Protein AF-A0A3D0P1Z0-F1 (afdb_monomer)

Mean predicted aligned error: 11.36 Å

Nearest PDB structures (foldseek):
  4x3n-assembly1_A  TM=4.108E-01  e=9.317E-01  Dictyostelium discoideum
  4x3n-assembly1_B  TM=3.905E-01  e=1.099E+00  Dictyostelium discoideum
  3mtt-assembly1_A  TM=3.206E-01  e=9.939E+00  Homo sapiens

Sequence (126 aa):
MEKVVEPKKSYRHIIYAVISLACPFIAFGLVSLYQKYAYAWFWELTSSAKHLDDADINAGAMMGVVIVIQLIFAVGVGSLIGLAFAGMSLKRKPRFLSIGTTALVFNLFPFFGVLWVILRGMNSGW

Solvent-accessible surface area (backbone atoms only — not comparable to full-atom values): 6920 Å² total; per-residue (Å²): 135,85,79,81,76,74,77,82,76,72,61,67,53,59,52,39,37,52,50,22,60,45,30,24,56,52,32,35,51,52,50,52,52,47,47,54,67,79,40,40,68,60,58,51,51,70,75,64,69,80,81,74,54,75,65,56,52,50,52,50,51,54,50,50,52,51,52,52,51,53,45,53,49,28,33,49,52,18,14,53,55,10,35,53,39,16,52,58,46,42,78,74,45,74,92,51,48,68,60,31,49,52,33,36,53,58,36,44,47,67,52,53,56,53,49,49,52,50,54,49,47,67,73,65,70,120

Radius of gyration: 21.74 Å; Cα contacts (8 Å, |Δi|>4): 83; chains: 1; bounding box: 67×18×68 Å

Foldseek 3Di:
DPPPPDPPPPCVLVVLLVQLLCQLVVLLVVLVVVCCVVVVVLVVCVVVPPDDDPVNVVVNVVSVVVSVVSSLVSSLVSLVVSLVSLVVSCVPDVVPVPSSVVSNVSSCVSVVVVVVVVVVVVVVPD

Structure (mmCIF, N/CA/C/O backbone):
data_AF-A0A3D0P1Z0-F1
#
_entry.id   AF-A0A3D0P1Z0-F1
#
loop_
_atom_site.group_PDB
_atom_site.id
_atom_site.type_symbol
_atom_site.label_atom_id
_atom_site.label_alt_id
_atom_site.label_comp_id
_atom_site.label_asym_id
_atom_site.label_entity_id
_atom_site.label_seq_id
_atom_site.pdbx_PDB_ins_code
_atom_site.Cartn_x
_atom_site.Cartn_y
_atom_site.Cartn_z
_atom_site.occupancy
_atom_site.B_iso_or_equiv
_atom_site.auth_seq_id
_atom_site.auth_comp_id
_atom_site.auth_asym_id
_atom_site.auth_atom_id
_atom_site.pdbx_PDB_model_num
ATOM 1 N N . MET A 1 1 ? -42.427 -3.114 38.902 1.00 40.31 1 MET A N 1
ATOM 2 C CA . MET A 1 1 ? -41.927 -3.568 37.587 1.00 40.31 1 MET A CA 1
ATOM 3 C C . MET A 1 1 ? -40.805 -2.640 37.168 1.00 40.31 1 MET A C 1
ATOM 5 O O . MET A 1 1 ? -41.060 -1.531 36.714 1.00 40.31 1 MET A O 1
ATOM 9 N N . GLU A 1 2 ? -39.571 -3.055 37.427 1.00 40.09 2 GLU A N 1
ATOM 10 C CA . GLU A 1 2 ? -38.375 -2.318 37.033 1.00 40.09 2 GLU A CA 1
ATOM 11 C C . GLU A 1 2 ? -38.235 -2.428 35.510 1.00 40.09 2 GLU A C 1
ATOM 13 O O . GLU A 1 2 ? -38.128 -3.526 34.963 1.00 40.09 2 GLU A O 1
ATOM 18 N N . LYS A 1 3 ? -38.353 -1.301 34.799 1.00 40.78 3 LYS A N 1
ATOM 19 C CA . LYS A 1 3 ? -38.147 -1.264 33.349 1.00 40.78 3 LYS A CA 1
ATOM 20 C C . LYS A 1 3 ? -36.668 -1.536 33.089 1.00 40.78 3 LYS A C 1
ATOM 22 O O . LYS A 1 3 ? -35.843 -0.645 33.265 1.00 40.78 3 LYS A O 1
ATOM 27 N N . VAL A 1 4 ? -36.350 -2.753 32.654 1.00 44.28 4 VAL A N 1
ATOM 28 C CA . VAL A 1 4 ? -35.042 -3.104 32.095 1.00 44.28 4 VAL A CA 1
ATOM 29 C C . VAL A 1 4 ? -34.858 -2.269 30.828 1.00 44.28 4 VAL A C 1
ATOM 31 O O . VAL A 1 4 ? -35.391 -2.582 29.766 1.00 44.28 4 VAL A O 1
ATOM 34 N N . VAL A 1 5 ? -34.172 -1.136 30.959 1.00 47.22 5 VAL A N 1
ATOM 35 C CA . VAL A 1 5 ? -33.772 -0.306 29.825 1.00 47.22 5 VAL A CA 1
ATOM 36 C C . VAL A 1 5 ? -32.683 -1.078 29.090 1.00 47.22 5 VAL A C 1
ATOM 38 O O . VAL A 1 5 ? -31.519 -1.058 29.492 1.00 47.22 5 VAL A O 1
ATOM 41 N N . GLU A 1 6 ? -33.057 -1.799 28.031 1.00 45.69 6 GLU A N 1
ATOM 42 C CA . GLU A 1 6 ? -32.077 -2.425 27.150 1.00 45.69 6 GLU A CA 1
ATOM 43 C C . GLU A 1 6 ? -31.098 -1.355 26.641 1.00 45.69 6 GLU A C 1
ATOM 45 O O . GLU A 1 6 ? -31.520 -0.300 26.146 1.00 45.69 6 GLU A O 1
ATOM 50 N N . PRO A 1 7 ? -29.776 -1.571 26.753 1.00 45.50 7 PRO A N 1
ATOM 51 C CA . PRO A 1 7 ? -28.824 -0.593 26.271 1.00 45.50 7 PRO A CA 1
ATOM 52 C C . PRO A 1 7 ? -28.952 -0.518 24.749 1.00 45.50 7 PRO A C 1
ATOM 54 O O . PRO A 1 7 ? -28.611 -1.475 24.054 1.00 45.50 7 PRO A O 1
ATOM 57 N N . LYS A 1 8 ? -29.397 0.633 24.219 1.00 48.34 8 LYS A N 1
ATOM 58 C CA . LYS A 1 8 ? -29.297 0.973 22.788 1.00 48.34 8 LYS A CA 1
ATOM 59 C C . LYS A 1 8 ? -27.864 0.685 22.325 1.00 48.34 8 LYS A C 1
ATOM 61 O O . LYS A 1 8 ? -26.946 1.476 22.571 1.00 48.34 8 LYS A O 1
ATOM 66 N N . LYS A 1 9 ? -27.644 -0.469 21.685 1.00 52.19 9 LYS A N 1
ATOM 67 C CA . LYS A 1 9 ? -26.348 -0.845 21.113 1.00 52.19 9 LYS A CA 1
ATOM 68 C C . LYS A 1 9 ? -26.028 0.182 20.031 1.00 52.19 9 LYS A C 1
ATOM 70 O O . LYS A 1 9 ? -26.651 0.223 18.980 1.00 52.19 9 LYS A O 1
ATOM 75 N N . SER A 1 10 ? -25.083 1.073 20.313 1.00 55.44 10 SER A N 1
ATOM 76 C CA . SER A 1 10 ? -24.606 2.053 19.337 1.00 55.44 10 SER A CA 1
ATOM 77 C C . SER A 1 10 ? -23.787 1.327 18.263 1.00 55.44 10 SER A C 1
ATOM 79 O O . SER A 1 10 ? -22.590 1.101 18.441 1.00 55.44 10 SER A O 1
ATOM 81 N N . TYR A 1 11 ? -24.436 0.953 17.157 1.00 64.19 11 TYR A N 1
ATOM 82 C CA . TYR A 1 11 ? -23.829 0.278 15.997 1.00 64.19 11 TYR A CA 1
ATOM 83 C C . TYR A 1 11 ? -22.800 1.137 15.244 1.00 64.19 11 TYR A C 1
ATOM 85 O O . TYR A 1 11 ? -22.021 0.616 14.449 1.00 64.19 11 TYR A O 1
ATOM 93 N N . ARG A 1 12 ? -22.738 2.447 15.523 1.00 64.31 12 ARG A N 1
ATOM 94 C CA . ARG A 1 12 ? -21.823 3.393 14.862 1.00 64.31 12 ARG A CA 1
ATOM 95 C C . ARG A 1 12 ? -20.352 2.960 14.928 1.00 64.31 12 ARG A C 1
ATOM 97 O O . ARG A 1 12 ? -19.615 3.186 13.982 1.00 64.31 12 ARG A O 1
ATOM 104 N N . HIS A 1 13 ? -19.926 2.293 16.001 1.00 63.53 13 HIS A N 1
ATOM 105 C CA . HIS A 1 13 ? -18.536 1.840 16.167 1.00 63.53 13 HIS A CA 1
ATOM 106 C C . HIS A 1 13 ? -18.153 0.672 15.255 1.00 63.53 13 HIS A C 1
ATOM 108 O O . HIS A 1 13 ? -17.024 0.622 14.775 1.00 63.53 13 HIS A O 1
ATOM 114 N N . ILE A 1 14 ? -19.098 -0.236 14.996 1.00 67.81 14 ILE A N 1
ATOM 115 C CA . ILE A 1 14 ? -18.903 -1.352 14.062 1.00 67.81 14 ILE A CA 1
ATOM 116 C C . ILE A 1 14 ? -18.753 -0.788 12.650 1.00 67.81 14 ILE A C 1
ATOM 118 O O . ILE A 1 14 ? -17.850 -1.186 11.927 1.00 67.81 14 ILE A O 1
ATOM 122 N N . ILE A 1 15 ? -19.564 0.216 12.303 1.00 73.12 15 ILE A N 1
ATOM 123 C CA . ILE A 1 15 ? -19.468 0.920 11.021 1.00 73.12 15 ILE A CA 1
ATOM 124 C C . ILE A 1 15 ? -18.082 1.568 10.861 1.00 73.12 15 ILE A C 1
ATOM 126 O O . ILE A 1 15 ? -17.443 1.365 9.835 1.00 73.12 15 ILE A O 1
ATOM 130 N N . TYR A 1 16 ? -17.559 2.267 11.878 1.00 68.56 16 TYR A N 1
ATOM 131 C CA . TYR A 1 16 ? -16.204 2.841 11.811 1.00 68.56 16 TYR A CA 1
ATOM 132 C C . TYR A 1 16 ? -15.098 1.785 11.683 1.00 68.56 16 TYR A C 1
ATOM 134 O O . TYR A 1 16 ? -14.135 2.011 10.956 1.00 68.56 16 TYR A O 1
ATOM 142 N N . ALA A 1 17 ? -15.224 0.638 12.358 1.00 67.12 17 ALA A N 1
ATOM 143 C CA . ALA A 1 17 ? -14.257 -0.454 12.241 1.00 67.12 17 ALA A CA 1
ATOM 144 C C . ALA A 1 17 ? -14.287 -1.107 10.848 1.00 67.12 17 ALA A C 1
ATOM 146 O O . ALA A 1 17 ? -13.238 -1.375 10.271 1.00 67.12 17 ALA A O 1
ATOM 147 N N . VAL A 1 18 ? -15.477 -1.301 10.274 1.00 74.62 18 VAL A N 1
ATOM 148 C CA . VAL A 1 18 ? -15.639 -1.831 8.911 1.00 74.62 18 VAL A CA 1
ATOM 149 C C . VAL A 1 18 ? -15.101 -0.845 7.872 1.00 74.62 18 VAL A C 1
ATOM 151 O O . VAL A 1 18 ? -14.359 -1.250 6.984 1.00 74.62 18 VAL A O 1
ATOM 154 N N . ILE A 1 19 ? -15.401 0.452 8.006 1.00 77.62 19 ILE A N 1
ATOM 155 C CA . ILE A 1 19 ? -14.855 1.497 7.123 1.00 77.62 19 ILE A CA 1
ATOM 156 C C . ILE A 1 19 ? -13.325 1.547 7.224 1.00 77.62 19 ILE A C 1
ATOM 158 O O . ILE A 1 19 ? -12.645 1.649 6.207 1.00 77.62 19 ILE A O 1
ATOM 162 N N . SER A 1 20 ? -12.783 1.431 8.439 1.00 73.94 20 SER A N 1
ATOM 163 C CA . SER A 1 20 ? -11.340 1.378 8.688 1.00 73.94 20 SER A CA 1
ATOM 164 C C . SER A 1 20 ? -10.672 0.194 7.981 1.00 73.94 20 SER A C 1
ATOM 166 O O . SER A 1 20 ? -9.622 0.375 7.373 1.00 73.94 20 SER A O 1
ATOM 168 N N . LEU A 1 21 ? -11.293 -0.991 8.001 1.00 75.69 21 LEU A N 1
ATOM 169 C CA . LEU A 1 21 ? -10.798 -2.174 7.287 1.00 75.69 21 LEU A CA 1
ATOM 170 C C . LEU A 1 21 ? -10.932 -2.041 5.765 1.00 75.69 21 LEU A C 1
ATOM 172 O O . LEU A 1 21 ? -10.058 -2.496 5.038 1.00 75.69 21 LEU A O 1
ATOM 176 N N . ALA A 1 22 ? -12.007 -1.418 5.278 1.00 82.94 22 ALA A N 1
ATOM 177 C CA . ALA A 1 22 ? -12.263 -1.250 3.848 1.00 82.94 22 ALA A CA 1
ATOM 178 C C . ALA A 1 22 ? -11.370 -0.181 3.194 1.00 82.94 22 ALA A C 1
ATOM 180 O O . ALA A 1 22 ? -11.094 -0.262 1.999 1.00 82.94 22 ALA A O 1
ATOM 181 N N . CYS A 1 23 ? -10.905 0.812 3.956 1.00 84.44 23 CYS A N 1
ATOM 182 C CA . CYS A 1 23 ? -10.137 1.950 3.448 1.00 84.44 23 CYS A CA 1
ATOM 183 C C . CYS A 1 23 ? -8.895 1.574 2.607 1.00 84.44 23 CYS A C 1
ATOM 185 O O . CYS A 1 23 ? -8.795 2.071 1.481 1.00 84.44 23 CYS A O 1
ATOM 187 N N . PRO A 1 24 ? -7.991 0.678 3.054 1.00 79.56 24 PRO A N 1
ATOM 188 C CA . PRO A 1 24 ? -6.859 0.248 2.229 1.00 79.56 24 PRO A CA 1
ATOM 189 C C . PRO A 1 24 ? -7.285 -0.442 0.926 1.00 79.56 24 PRO A C 1
ATOM 191 O O . PRO A 1 24 ? -6.661 -0.216 -0.108 1.00 79.56 24 PRO A O 1
ATOM 194 N N . PHE A 1 25 ? -8.375 -1.217 0.932 1.00 84.88 25 PHE A N 1
ATOM 195 C CA . PHE A 1 25 ? -8.885 -1.873 -0.278 1.00 84.88 25 PHE A CA 1
ATOM 196 C C . PHE A 1 25 ? -9.507 -0.884 -1.261 1.00 84.88 25 PHE A C 1
ATOM 198 O O . PHE A 1 25 ? -9.312 -1.015 -2.467 1.00 84.88 25 PHE A O 1
ATOM 205 N N . ILE A 1 26 ? -10.229 0.121 -0.761 1.00 86.94 26 ILE A N 1
ATOM 206 C CA . ILE A 1 26 ? -10.801 1.178 -1.601 1.00 86.94 26 ILE A CA 1
ATOM 207 C C . ILE A 1 26 ? -9.674 1.986 -2.251 1.00 86.94 26 ILE A C 1
ATOM 209 O O . ILE A 1 26 ? -9.708 2.210 -3.458 1.00 86.94 26 ILE A O 1
ATOM 213 N N . ALA A 1 27 ? -8.649 2.372 -1.484 1.00 84.19 27 ALA A N 1
ATOM 214 C CA . ALA A 1 27 ? -7.490 3.087 -2.015 1.00 84.19 27 ALA A CA 1
ATOM 215 C C . ALA A 1 27 ? -6.741 2.258 -3.073 1.00 84.19 27 ALA A C 1
ATOM 217 O O . ALA A 1 27 ? -6.448 2.763 -4.157 1.00 84.19 27 ALA A O 1
ATOM 218 N N . PHE A 1 28 ? -6.506 0.972 -2.797 1.00 85.69 28 PHE A N 1
ATOM 219 C CA . PHE A 1 28 ? -5.908 0.040 -3.753 1.00 85.69 28 PHE A CA 1
ATOM 220 C C . PHE A 1 28 ? -6.744 -0.083 -5.033 1.00 85.69 28 PHE A C 1
ATOM 222 O O . PHE A 1 28 ? -6.201 0.005 -6.133 1.00 85.69 28 PHE A O 1
ATOM 229 N N . GLY A 1 29 ? -8.063 -0.248 -4.908 1.00 86.38 29 GLY A N 1
ATOM 230 C CA . GLY A 1 29 ? -8.972 -0.381 -6.045 1.00 86.38 29 GLY A CA 1
ATOM 231 C C . GLY A 1 29 ? -9.028 0.879 -6.909 1.00 86.38 29 GLY A C 1
ATOM 232 O O . GLY A 1 29 ? -8.976 0.783 -8.133 1.00 86.38 29 GLY A O 1
ATOM 233 N N . LEU A 1 30 ? -9.065 2.062 -6.289 1.00 88.12 30 LEU A N 1
ATOM 234 C CA . LEU A 1 30 ? -9.049 3.343 -7.000 1.00 88.12 30 LEU A CA 1
ATOM 235 C C . LEU A 1 30 ? -7.742 3.558 -7.765 1.00 88.12 30 LEU A C 1
ATOM 237 O O . LEU A 1 30 ? -7.779 3.952 -8.930 1.00 88.12 30 LEU A O 1
ATOM 241 N N . VAL A 1 31 ? -6.597 3.260 -7.146 1.00 87.44 31 VAL A N 1
ATOM 242 C CA . VAL A 1 31 ? -5.296 3.379 -7.819 1.00 87.44 31 VAL A CA 1
ATOM 243 C C . VAL A 1 31 ? -5.144 2.324 -8.910 1.00 87.44 31 VAL A C 1
ATOM 245 O O . VAL A 1 31 ? -4.697 2.660 -9.999 1.00 87.44 31 VAL A O 1
ATOM 248 N N . SER A 1 32 ? -5.615 1.095 -8.695 1.00 86.50 32 SER A N 1
ATOM 249 C CA . SER A 1 32 ? -5.621 0.051 -9.731 1.00 86.50 32 SER A CA 1
ATOM 250 C C . SER A 1 32 ? -6.477 0.449 -10.939 1.00 86.50 32 SER A C 1
ATOM 252 O O . SER A 1 32 ? -6.076 0.250 -12.085 1.00 86.50 32 SER A O 1
ATOM 254 N N . LEU A 1 33 ? -7.646 1.055 -10.702 1.00 88.75 33 LEU A N 1
ATOM 255 C CA . LEU A 1 33 ? -8.488 1.603 -11.767 1.00 88.75 33 LEU A CA 1
ATOM 256 C C . LEU A 1 33 ? -7.776 2.737 -12.502 1.00 88.75 33 LEU A C 1
ATOM 258 O O . LEU A 1 33 ? -7.722 2.718 -13.728 1.00 88.75 33 LEU A O 1
ATOM 262 N N . TYR A 1 34 ? -7.196 3.687 -11.770 1.00 88.19 34 TYR A N 1
ATOM 263 C CA . TYR A 1 34 ? -6.419 4.773 -12.361 1.00 88.19 34 TYR A CA 1
ATOM 264 C C . TYR A 1 34 ? -5.281 4.239 -13.240 1.00 88.19 34 TYR A C 1
ATOM 266 O O . TYR A 1 34 ? -5.166 4.641 -14.393 1.00 88.19 34 TYR A O 1
ATOM 274 N N . GLN A 1 35 ? -4.501 3.277 -12.745 1.00 86.81 35 GLN A N 1
ATOM 275 C CA . GLN A 1 35 ? -3.394 2.653 -13.472 1.00 86.81 35 GLN A CA 1
ATOM 276 C C . GLN A 1 35 ? -3.859 1.917 -14.728 1.00 86.81 35 GLN A C 1
ATOM 278 O O . GLN A 1 35 ? -3.180 1.970 -15.751 1.00 86.81 35 GLN A O 1
ATOM 283 N N . LYS A 1 36 ? -5.026 1.264 -14.691 1.00 85.38 36 LYS A N 1
ATOM 284 C CA . LYS A 1 36 ? -5.601 0.613 -15.874 1.00 85.38 36 LYS A CA 1
ATOM 285 C C . LYS A 1 36 ? -5.834 1.611 -17.014 1.00 85.38 36 LYS A C 1
ATOM 287 O O . LYS A 1 36 ? -5.564 1.280 -18.163 1.00 85.38 36 LYS A O 1
ATOM 292 N N . TYR A 1 37 ? -6.319 2.813 -16.701 1.00 86.50 37 TYR A N 1
ATOM 293 C CA . TYR A 1 37 ? -6.572 3.851 -17.706 1.00 86.50 37 TYR A CA 1
ATOM 294 C C . TYR A 1 37 ? -5.307 4.632 -18.076 1.00 86.50 37 TYR A C 1
ATOM 296 O O . TYR A 1 37 ? -5.032 4.824 -19.256 1.00 86.50 37 TYR A O 1
ATOM 304 N N . ALA A 1 38 ? -4.516 5.052 -17.087 1.00 84.00 38 ALA A N 1
ATOM 305 C CA . ALA A 1 38 ? -3.309 5.852 -17.293 1.00 84.00 38 ALA A CA 1
ATOM 306 C C . ALA A 1 38 ? -2.202 5.077 -18.023 1.00 84.00 38 ALA A C 1
ATOM 308 O O . ALA A 1 38 ? -1.411 5.671 -18.750 1.00 84.00 38 ALA A O 1
ATOM 309 N N . TYR A 1 39 ? -2.156 3.754 -17.847 1.00 83.50 39 TYR A N 1
ATOM 310 C CA . TYR A 1 39 ? -1.130 2.880 -18.413 1.00 83.50 39 TYR A CA 1
ATOM 311 C C . TYR A 1 39 ? -1.697 1.888 -19.433 1.00 83.50 39 TYR A C 1
ATOM 313 O O . TYR A 1 39 ? -1.105 0.838 -19.662 1.00 83.50 39 TYR A O 1
ATOM 321 N N . ALA A 1 40 ? -2.830 2.210 -20.069 1.00 79.50 40 ALA A N 1
ATOM 322 C CA . ALA A 1 40 ? -3.476 1.349 -21.065 1.00 79.50 40 ALA A CA 1
ATOM 323 C C . ALA A 1 40 ? -2.505 0.879 -22.168 1.00 79.50 40 ALA A C 1
ATOM 325 O O . ALA A 1 40 ? -2.456 -0.309 -22.470 1.00 79.50 40 ALA A O 1
ATOM 326 N N . TRP A 1 41 ? -1.666 1.789 -22.677 1.00 74.00 41 TRP A N 1
ATOM 327 C CA . TRP A 1 41 ? -0.632 1.496 -23.679 1.00 74.00 41 TRP A CA 1
ATOM 328 C C . TRP A 1 41 ? 0.392 0.450 -23.205 1.00 74.00 41 TRP A C 1
ATOM 330 O O . TRP A 1 41 ? 0.753 -0.457 -23.949 1.00 74.00 41 TRP A O 1
ATOM 340 N N . PHE A 1 42 ? 0.809 0.515 -21.937 1.00 75.75 42 PHE A N 1
ATOM 341 C CA . PHE A 1 42 ? 1.713 -0.474 -21.346 1.00 75.75 42 PHE A CA 1
ATOM 342 C C . PHE A 1 42 ? 1.059 -1.863 -21.267 1.00 75.75 42 PHE A C 1
ATOM 344 O O . PHE A 1 42 ? 1.673 -2.869 -21.627 1.00 75.75 42 PHE A O 1
ATOM 351 N N . TRP A 1 43 ? -0.212 -1.933 -20.860 1.00 77.75 43 TRP A N 1
ATOM 352 C CA . TRP A 1 43 ? -0.959 -3.196 -20.802 1.00 77.75 43 TRP A CA 1
ATOM 353 C C . TRP A 1 43 ? -1.197 -3.809 -22.195 1.00 77.75 43 TRP A C 1
ATOM 355 O O . TRP A 1 43 ? -1.210 -5.034 -22.348 1.00 77.75 43 TRP A O 1
ATOM 365 N N . GLU A 1 44 ? -1.338 -2.969 -23.218 1.00 77.75 44 GLU A N 1
ATOM 366 C CA . GLU A 1 44 ? -1.482 -3.379 -24.617 1.00 77.75 44 GLU A CA 1
ATOM 367 C C . GLU A 1 44 ? -0.169 -3.933 -25.203 1.00 77.75 44 GLU A C 1
ATOM 369 O O . GLU A 1 44 ? -0.178 -5.001 -25.824 1.00 77.75 44 GLU A O 1
ATOM 374 N N . LEU A 1 45 ? 0.976 -3.295 -24.919 1.00 71.75 45 LEU A N 1
ATOM 375 C CA . LEU A 1 45 ? 2.296 -3.832 -25.285 1.00 71.75 45 LEU A CA 1
ATOM 376 C C . LEU A 1 45 ? 2.569 -5.184 -24.622 1.00 71.75 45 LEU A C 1
ATOM 378 O O . LEU A 1 45 ? 3.031 -6.120 -25.275 1.00 71.75 45 LEU A O 1
ATOM 382 N N . THR A 1 46 ? 2.249 -5.305 -23.332 1.00 68.44 46 THR A N 1
ATOM 383 C CA . THR A 1 46 ? 2.504 -6.534 -22.563 1.00 68.44 46 THR A CA 1
ATOM 384 C C . THR A 1 46 ? 1.686 -7.720 -23.093 1.00 68.44 46 THR A C 1
ATOM 386 O O . THR A 1 46 ? 2.142 -8.860 -23.051 1.00 68.44 46 THR A O 1
ATOM 389 N N . SER A 1 47 ? 0.478 -7.470 -23.611 1.00 69.06 47 SER A N 1
ATOM 390 C CA . SER A 1 47 ? -0.423 -8.512 -24.130 1.00 69.06 47 SER A CA 1
ATOM 391 C C . SER A 1 47 ? -0.152 -8.905 -25.588 1.00 69.06 47 SER A C 1
ATOM 393 O O . SER A 1 47 ? -0.517 -10.009 -25.992 1.00 69.06 47 SER A O 1
ATOM 395 N N . SER A 1 48 ? 0.528 -8.050 -26.357 1.00 67.06 48 SER A N 1
ATOM 396 C CA . SER A 1 48 ? 0.793 -8.248 -27.794 1.00 67.06 48 SER A CA 1
ATOM 397 C C . SER A 1 48 ? 2.237 -8.670 -28.111 1.00 67.06 48 SER A C 1
ATOM 399 O O . SER A 1 48 ? 2.618 -8.748 -29.280 1.00 67.06 48 SER A O 1
ATOM 401 N N . ALA A 1 49 ? 3.048 -8.942 -27.084 1.00 61.19 49 ALA A N 1
ATOM 402 C CA . ALA A 1 49 ? 4.493 -9.135 -27.168 1.00 61.19 49 ALA A CA 1
ATOM 403 C C . ALA A 1 49 ? 4.908 -10.329 -28.053 1.00 61.19 49 ALA A C 1
ATOM 405 O O . ALA A 1 49 ? 5.060 -11.455 -27.579 1.00 61.19 49 ALA A O 1
ATOM 406 N N . LYS A 1 50 ? 5.128 -10.082 -29.351 1.00 56.62 50 LYS A N 1
ATOM 407 C CA . LYS A 1 50 ? 5.833 -11.024 -30.237 1.00 56.62 50 LYS A CA 1
ATOM 408 C C . LYS A 1 50 ? 7.280 -10.629 -30.524 1.00 56.62 50 LYS A C 1
ATOM 410 O O . LYS A 1 50 ? 8.078 -11.542 -30.671 1.00 56.62 50 LYS A O 1
ATOM 415 N N . HIS A 1 51 ? 7.645 -9.344 -30.493 1.00 60.53 51 HIS A N 1
ATOM 416 C CA . HIS A 1 51 ? 9.037 -8.868 -30.538 1.00 60.53 51 HIS A CA 1
ATOM 417 C C . HIS A 1 51 ? 9.149 -7.531 -29.787 1.00 60.53 51 HIS A C 1
ATOM 419 O O . HIS A 1 51 ? 8.751 -6.506 -30.327 1.00 60.53 51 HIS A O 1
ATOM 425 N N . LEU A 1 52 ? 9.631 -7.559 -28.541 1.00 71.69 52 LEU A N 1
ATOM 426 C CA . LEU A 1 52 ? 9.980 -6.358 -27.770 1.00 71.69 52 LEU A CA 1
ATOM 427 C C . LEU A 1 52 ? 11.478 -6.098 -27.945 1.00 71.69 52 LEU A C 1
ATOM 429 O O . LEU A 1 52 ? 12.255 -7.058 -27.908 1.00 71.69 52 LEU A O 1
ATOM 433 N N . ASP A 1 53 ? 11.876 -4.843 -28.143 1.00 76.88 53 ASP A N 1
ATOM 434 C CA . ASP A 1 53 ? 13.290 -4.467 -28.114 1.00 76.88 53 ASP A CA 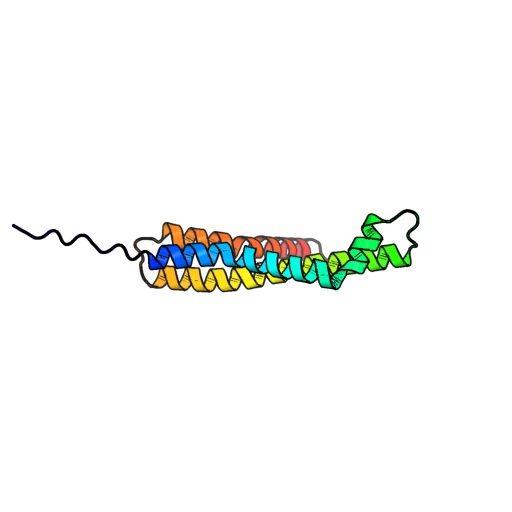1
ATOM 435 C C . ASP A 1 53 ? 13.786 -4.249 -26.665 1.00 76.88 53 ASP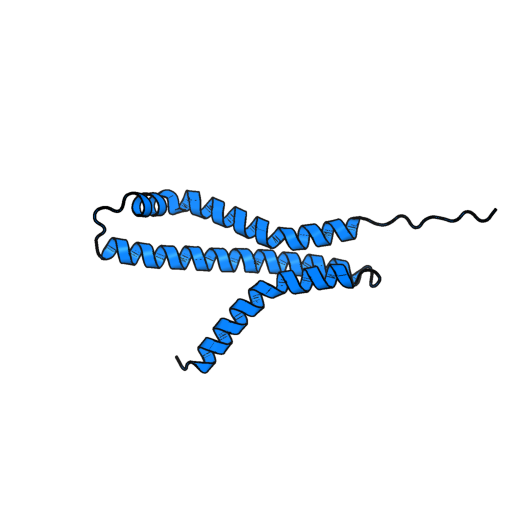 A C 1
ATOM 437 O O . ASP A 1 53 ? 13.007 -4.243 -25.706 1.00 76.88 53 ASP A O 1
ATOM 441 N N . ASP A 1 54 ? 15.100 -4.092 -26.477 1.00 78.56 54 ASP A N 1
ATOM 442 C CA . ASP A 1 54 ? 15.684 -3.890 -25.142 1.00 78.56 54 ASP A CA 1
ATOM 443 C C . ASP A 1 54 ? 15.206 -2.584 -24.469 1.00 78.56 54 ASP A C 1
ATOM 445 O O . ASP A 1 54 ? 15.172 -2.493 -23.235 1.00 78.56 54 ASP A O 1
ATOM 449 N N . ALA A 1 55 ? 14.812 -1.572 -25.252 1.00 77.94 55 ALA A N 1
ATOM 450 C CA . ALA A 1 55 ? 14.293 -0.311 -24.734 1.00 77.94 55 ALA A CA 1
ATOM 451 C C . ALA A 1 55 ? 12.866 -0.478 -24.189 1.00 77.94 55 ALA A C 1
ATOM 453 O O . ALA A 1 55 ? 12.578 0.022 -23.098 1.00 77.94 55 ALA A O 1
ATOM 454 N N . ASP A 1 56 ? 12.014 -1.241 -24.873 1.00 75.75 56 ASP A N 1
ATOM 455 C CA . ASP A 1 56 ? 10.662 -1.599 -24.441 1.00 75.75 56 ASP A CA 1
ATOM 456 C C . ASP A 1 56 ? 10.690 -2.452 -23.168 1.00 75.75 56 ASP A C 1
ATOM 458 O O . ASP A 1 56 ? 9.901 -2.231 -22.243 1.00 75.75 56 ASP A O 1
ATOM 462 N N . ILE A 1 57 ? 11.632 -3.398 -23.078 1.00 77.50 57 ILE A N 1
ATOM 463 C CA . ILE A 1 57 ? 11.822 -4.234 -21.882 1.00 77.50 57 ILE A CA 1
ATOM 464 C C . ILE A 1 57 ? 12.215 -3.364 -20.682 1.00 77.50 57 ILE A C 1
ATOM 466 O O . ILE A 1 57 ? 11.638 -3.500 -19.597 1.00 77.50 57 ILE A O 1
ATOM 470 N N . ASN A 1 58 ? 13.168 -2.445 -20.859 1.00 81.19 58 ASN A N 1
ATOM 471 C CA . ASN A 1 58 ? 13.626 -1.582 -19.772 1.00 81.19 58 ASN A CA 1
ATOM 472 C C . ASN A 1 58 ? 12.557 -0.549 -19.365 1.00 81.19 58 ASN A C 1
ATOM 474 O O . ASN A 1 58 ? 12.317 -0.336 -18.173 1.00 81.19 58 ASN A O 1
ATOM 478 N N . ALA A 1 59 ? 11.855 0.041 -20.337 1.00 79.88 59 ALA A N 1
ATOM 479 C CA . ALA A 1 59 ? 10.722 0.927 -20.082 1.00 79.88 59 ALA A CA 1
ATOM 480 C C . ALA A 1 59 ? 9.608 0.192 -19.324 1.00 79.88 59 ALA A C 1
ATOM 482 O O . ALA A 1 59 ? 9.074 0.716 -18.342 1.00 79.88 59 ALA A O 1
ATOM 483 N N . GLY A 1 60 ? 9.311 -1.051 -19.710 1.00 79.44 60 GLY A N 1
ATOM 484 C CA . GLY A 1 60 ? 8.324 -1.879 -19.032 1.00 79.44 60 GLY A CA 1
ATOM 485 C C . GLY A 1 60 ? 8.720 -2.252 -17.602 1.00 79.44 60 GLY A C 1
ATOM 486 O O . GLY A 1 60 ? 7.878 -2.211 -16.702 1.00 79.44 60 GLY A O 1
ATOM 487 N N . ALA A 1 61 ? 10.002 -2.530 -17.355 1.00 81.44 61 ALA A N 1
ATOM 488 C CA . ALA A 1 61 ? 10.520 -2.765 -16.009 1.00 81.44 61 ALA A CA 1
ATOM 489 C C . ALA A 1 61 ? 10.388 -1.517 -15.119 1.00 81.44 61 ALA A C 1
ATOM 491 O O . ALA A 1 61 ? 9.882 -1.611 -13.997 1.00 81.44 61 ALA A O 1
ATOM 492 N N . MET A 1 62 ? 10.767 -0.335 -15.622 1.00 81.62 62 MET A N 1
ATOM 493 C CA . MET A 1 62 ? 10.606 0.928 -14.888 1.00 81.62 62 MET A CA 1
ATOM 494 C C . MET A 1 62 ? 9.133 1.224 -14.588 1.00 81.62 62 MET A C 1
ATOM 496 O O . MET A 1 62 ? 8.784 1.600 -13.467 1.00 81.62 62 MET A O 1
ATOM 500 N N . MET A 1 63 ? 8.252 1.004 -15.562 1.00 82.56 63 MET A N 1
ATOM 501 C CA . MET A 1 63 ? 6.816 1.226 -15.411 1.00 82.56 63 MET A CA 1
ATOM 502 C C . MET A 1 63 ? 6.192 0.250 -14.405 1.00 82.56 63 MET A C 1
ATOM 504 O O . MET A 1 63 ? 5.406 0.668 -13.553 1.00 82.56 63 MET A O 1
ATOM 508 N N . GLY A 1 64 ? 6.613 -1.018 -14.418 1.00 80.38 64 GLY A N 1
ATOM 509 C CA . GLY A 1 64 ? 6.227 -2.020 -13.423 1.00 80.38 64 GLY A CA 1
ATOM 510 C C . GLY A 1 64 ? 6.644 -1.634 -12.001 1.00 80.38 64 GLY A C 1
ATOM 511 O O . GLY A 1 64 ? 5.836 -1.725 -11.075 1.00 80.38 64 GLY A O 1
ATOM 512 N N . VAL A 1 65 ? 7.864 -1.119 -11.821 1.00 82.62 65 VAL A N 1
ATOM 513 C CA . VAL A 1 65 ? 8.331 -0.602 -10.522 1.00 82.62 65 VA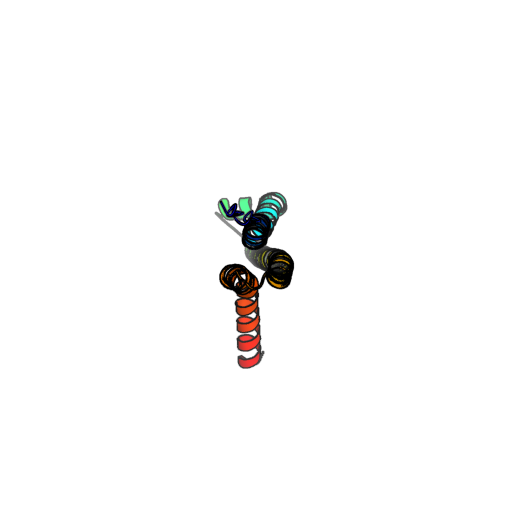L A CA 1
ATOM 514 C C . VAL A 1 65 ? 7.464 0.568 -10.052 1.00 82.62 65 VAL A C 1
ATOM 516 O O . VAL A 1 65 ? 7.027 0.583 -8.900 1.00 82.62 65 VAL A O 1
ATOM 519 N N . VAL A 1 66 ? 7.148 1.519 -10.935 1.00 85.94 66 VAL A N 1
ATOM 520 C CA . VAL A 1 66 ? 6.279 2.663 -10.608 1.00 85.94 66 VAL A CA 1
ATOM 521 C C . VAL A 1 66 ? 4.876 2.205 -10.201 1.00 85.94 66 VAL A C 1
ATOM 523 O O . VAL A 1 66 ? 4.340 2.706 -9.209 1.00 85.94 66 VAL A O 1
ATOM 526 N N . ILE A 1 67 ? 4.298 1.229 -10.908 1.00 84.69 67 ILE A N 1
ATOM 527 C CA . ILE A 1 67 ? 2.990 0.643 -10.580 1.00 84.69 67 ILE A CA 1
ATOM 528 C C . ILE A 1 67 ? 3.004 0.057 -9.164 1.00 84.69 67 ILE A C 1
ATOM 530 O O . ILE A 1 67 ? 2.121 0.370 -8.360 1.00 84.69 67 ILE A O 1
ATOM 534 N N . VAL A 1 68 ? 4.024 -0.741 -8.837 1.00 83.50 68 VAL A N 1
ATOM 535 C CA . VAL A 1 68 ? 4.171 -1.363 -7.513 1.00 83.50 68 VAL A CA 1
ATOM 536 C C . VAL A 1 68 ? 4.342 -0.306 -6.422 1.00 83.50 68 VAL A C 1
ATOM 538 O O . VAL A 1 68 ? 3.656 -0.370 -5.402 1.00 83.50 68 VAL A O 1
ATOM 541 N N . ILE A 1 69 ? 5.195 0.699 -6.639 1.00 85.12 69 ILE A N 1
ATOM 542 C CA . ILE A 1 69 ? 5.410 1.7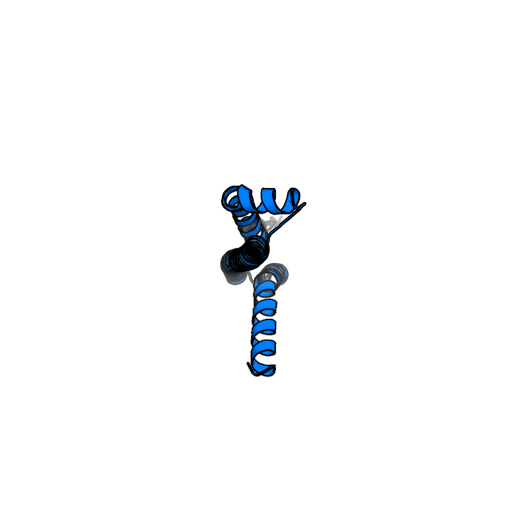92 -5.681 1.00 85.12 69 ILE A CA 1
ATOM 543 C C . ILE A 1 69 ? 4.101 2.544 -5.413 1.00 85.12 69 ILE A C 1
ATOM 545 O O . ILE A 1 69 ? 3.739 2.760 -4.256 1.00 85.12 69 ILE A O 1
ATOM 549 N N . GLN A 1 70 ? 3.352 2.904 -6.457 1.00 85.31 70 GLN A N 1
ATOM 550 C CA . GLN A 1 70 ? 2.063 3.585 -6.311 1.00 85.31 70 GLN A CA 1
ATOM 551 C C . GLN A 1 70 ? 1.044 2.746 -5.534 1.00 85.31 70 GLN A C 1
ATOM 553 O O . GLN A 1 70 ? 0.330 3.294 -4.696 1.00 85.31 70 GLN A O 1
ATOM 558 N N . LEU A 1 71 ? 0.989 1.430 -5.763 1.00 83.88 71 LEU A N 1
ATOM 559 C CA . LEU A 1 71 ? 0.104 0.535 -5.011 1.00 83.88 71 LEU A CA 1
ATOM 560 C C . LEU A 1 71 ? 0.510 0.443 -3.535 1.00 83.88 71 LEU A C 1
ATOM 562 O O . LEU A 1 71 ? -0.360 0.487 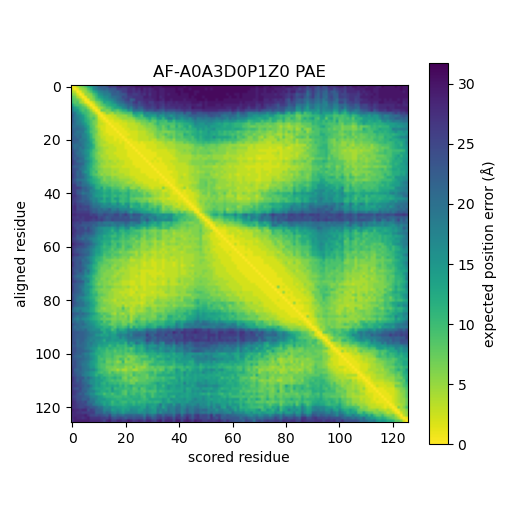-2.665 1.00 83.88 71 LEU A O 1
ATOM 566 N N . ILE A 1 72 ? 1.812 0.390 -3.235 1.00 84.12 72 ILE A N 1
ATOM 567 C CA . ILE A 1 72 ? 2.320 0.430 -1.855 1.00 84.12 72 ILE A CA 1
ATOM 568 C C . ILE A 1 72 ? 1.909 1.741 -1.175 1.00 84.12 72 ILE A C 1
ATOM 570 O O . ILE A 1 72 ? 1.385 1.711 -0.060 1.00 84.12 72 ILE A O 1
ATOM 574 N N . PHE A 1 73 ? 2.077 2.884 -1.846 1.00 84.94 73 PHE A N 1
ATOM 575 C CA . PHE A 1 73 ? 1.633 4.175 -1.315 1.00 84.94 73 PHE A CA 1
ATOM 576 C C . PHE A 1 73 ? 0.116 4.230 -1.123 1.00 84.94 73 PHE A C 1
ATOM 578 O O . PHE A 1 73 ? -0.340 4.712 -0.088 1.00 84.94 73 PHE A O 1
ATOM 585 N N . ALA A 1 74 ? -0.671 3.703 -2.062 1.00 83.56 74 ALA A N 1
ATOM 586 C CA . ALA A 1 74 ? -2.129 3.660 -1.964 1.00 83.56 74 ALA A CA 1
ATOM 587 C C . ALA A 1 74 ? -2.591 2.868 -0.734 1.00 83.56 74 ALA A C 1
ATOM 589 O O . ALA A 1 74 ? -3.407 3.351 0.056 1.00 83.56 74 ALA A O 1
ATOM 590 N N . VAL A 1 75 ? -2.023 1.675 -0.539 1.00 83.69 75 VAL A N 1
ATOM 591 C CA . VAL A 1 75 ? -2.294 0.830 0.630 1.00 83.69 75 VAL A CA 1
ATOM 592 C C . VAL A 1 75 ? -1.822 1.520 1.906 1.00 83.69 75 VAL A C 1
ATOM 594 O O . VAL A 1 75 ? -2.555 1.520 2.893 1.00 83.69 75 VAL A O 1
ATOM 597 N N . GLY A 1 76 ? -0.646 2.152 1.894 1.00 84.38 76 GLY A N 1
ATOM 598 C CA . GLY A 1 76 ? -0.112 2.902 3.030 1.00 84.38 76 GLY A CA 1
ATOM 599 C C . GLY A 1 76 ? -1.026 4.055 3.450 1.00 84.38 76 GLY A C 1
ATOM 600 O O . GLY A 1 76 ? -1.423 4.133 4.611 1.00 84.38 76 GLY A O 1
ATOM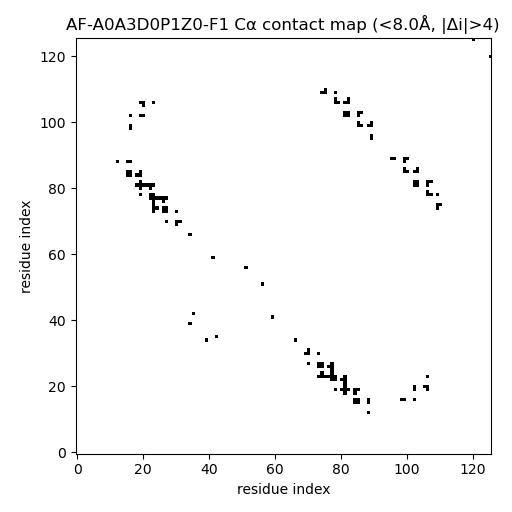 601 N N . VAL A 1 77 ? -1.436 4.908 2.508 1.00 86.19 77 VAL A N 1
ATOM 602 C CA . VAL A 1 77 ? -2.346 6.038 2.759 1.00 86.19 77 VAL A CA 1
ATOM 603 C C . VAL A 1 77 ? -3.713 5.546 3.238 1.00 86.19 77 VAL A C 1
ATOM 605 O O . VAL A 1 77 ? -4.215 6.035 4.251 1.00 86.19 77 VAL A O 1
ATOM 608 N N . GLY A 1 78 ? -4.295 4.543 2.573 1.00 83.44 78 GLY A N 1
ATOM 609 C CA . GLY A 1 78 ? -5.563 3.949 3.003 1.00 83.44 78 GLY A CA 1
ATOM 610 C C . GLY A 1 78 ? -5.478 3.341 4.407 1.00 83.44 78 GLY A C 1
ATOM 611 O O . GLY A 1 78 ? -6.398 3.491 5.210 1.00 83.44 78 GLY A O 1
ATOM 612 N N . SER A 1 79 ? -4.336 2.747 4.753 1.00 84.19 79 SER A N 1
ATOM 613 C CA . SER A 1 79 ? -4.102 2.185 6.084 1.00 84.19 79 SER A CA 1
ATOM 614 C C . SER A 1 79 ? -3.890 3.252 7.161 1.00 84.19 79 SER A C 1
ATOM 616 O O . SER A 1 79 ? -4.374 3.082 8.278 1.00 84.19 79 SER A O 1
ATOM 618 N N . LEU A 1 80 ? -3.244 4.385 6.852 1.00 83.31 80 LEU A N 1
ATOM 619 C CA . LEU A 1 80 ? -3.142 5.533 7.773 1.00 83.31 80 LEU A CA 1
ATOM 620 C C . LEU A 1 80 ? -4.521 6.111 8.105 1.00 83.31 80 LEU A C 1
ATOM 622 O O . LEU A 1 80 ? -4.824 6.400 9.266 1.00 83.31 80 LEU A O 1
ATOM 626 N N . ILE A 1 81 ? -5.375 6.249 7.091 1.00 83.69 81 ILE A N 1
ATOM 627 C CA . ILE A 1 81 ? -6.754 6.706 7.274 1.00 83.69 81 ILE A CA 1
ATOM 628 C C . ILE A 1 81 ? -7.528 5.678 8.115 1.00 83.69 81 ILE A C 1
ATOM 630 O O . ILE A 1 81 ? -8.196 6.045 9.087 1.00 83.69 81 ILE A O 1
ATOM 634 N N . GLY A 1 82 ? -7.380 4.384 7.810 1.00 78.62 82 GLY A N 1
ATOM 635 C CA . GLY A 1 82 ? -7.941 3.287 8.599 1.00 78.62 82 GLY A CA 1
ATOM 636 C C . GLY A 1 82 ? -7.502 3.316 10.068 1.00 78.62 82 GLY A C 1
ATOM 637 O O . GLY A 1 82 ? -8.348 3.201 10.961 1.00 78.62 82 GLY A O 1
ATOM 638 N N . LEU A 1 83 ? -6.217 3.559 10.335 1.00 80.56 83 LEU A N 1
ATOM 639 C CA . LEU A 1 83 ? -5.639 3.729 11.674 1.00 80.56 83 LEU A CA 1
ATOM 640 C C . LEU A 1 83 ? -6.275 4.893 12.438 1.00 80.56 83 LEU A C 1
ATOM 642 O O . LEU A 1 83 ? -6.634 4.730 13.608 1.00 80.56 83 LEU A O 1
ATOM 646 N N . ALA A 1 84 ? -6.475 6.041 11.786 1.00 79.94 84 ALA A N 1
ATOM 647 C CA . ALA A 1 84 ? -7.127 7.193 12.405 1.00 79.94 84 ALA A CA 1
ATOM 648 C C . ALA A 1 84 ? -8.562 6.857 12.853 1.00 79.94 84 ALA A C 1
ATOM 650 O O . ALA A 1 84 ? -8.956 7.161 13.986 1.00 79.94 84 ALA A O 1
ATOM 651 N N . PHE A 1 85 ? -9.334 6.159 12.011 1.00 76.69 85 PHE A N 1
ATOM 652 C CA . PHE A 1 85 ? -10.683 5.703 12.364 1.00 76.69 85 PHE A CA 1
ATOM 653 C C . PHE A 1 85 ? -10.689 4.649 13.479 1.00 76.69 85 PHE A C 1
ATOM 655 O O . PHE A 1 85 ? -11.516 4.733 14.395 1.00 76.69 85 PHE A O 1
ATOM 662 N N . ALA A 1 86 ? -9.755 3.695 13.453 1.00 74.62 86 ALA A N 1
ATOM 663 C CA . ALA A 1 86 ? -9.614 2.682 14.499 1.00 74.62 86 ALA A CA 1
ATOM 664 C C . ALA A 1 86 ? -9.264 3.317 15.860 1.00 74.62 86 ALA A C 1
ATOM 666 O O . ALA A 1 86 ? -9.915 3.017 16.868 1.00 74.62 86 ALA A O 1
ATOM 667 N N . GLY A 1 87 ? -8.322 4.266 15.884 1.00 72.62 87 GLY A N 1
ATOM 668 C CA . GLY A 1 87 ? -7.938 5.016 17.083 1.00 72.62 87 GLY A CA 1
ATOM 669 C C . GLY A 1 87 ? -9.085 5.851 17.664 1.00 72.62 87 GLY A C 1
ATOM 670 O O . GLY A 1 87 ? -9.335 5.819 18.873 1.00 72.62 87 GLY A O 1
ATOM 671 N N . MET A 1 88 ? -9.857 6.535 16.810 1.00 72.81 88 MET A N 1
ATOM 672 C CA . MET A 1 88 ? -11.063 7.257 17.240 1.00 72.81 88 MET A CA 1
ATOM 673 C C . MET A 1 88 ? -12.137 6.324 17.823 1.00 72.81 88 MET A C 1
ATOM 675 O O . MET A 1 88 ? -12.843 6.709 18.761 1.00 72.81 88 MET A O 1
ATOM 679 N N . SER A 1 89 ? -12.266 5.103 17.292 1.00 66.75 89 SER A N 1
ATOM 680 C CA . SER A 1 89 ? -13.228 4.107 17.778 1.00 66.75 89 SER A CA 1
ATOM 681 C C . SER A 1 89 ? -12.860 3.586 19.175 1.00 66.75 89 SER A C 1
ATOM 683 O O . SER A 1 89 ? -13.721 3.543 20.059 1.00 66.75 89 SER A O 1
ATOM 685 N N . LEU A 1 90 ? -11.575 3.291 19.413 1.00 66.38 90 LEU A N 1
ATOM 686 C CA . LEU A 1 90 ? -11.047 2.832 20.707 1.00 66.38 90 LEU A CA 1
ATOM 687 C C . LEU A 1 90 ? -11.160 3.879 21.817 1.00 66.38 90 LEU A C 1
ATOM 689 O O . LEU A 1 90 ? -11.586 3.549 22.924 1.00 66.38 90 LEU A O 1
ATOM 693 N N . LYS A 1 91 ? -10.858 5.151 21.518 1.00 66.50 91 LYS A N 1
ATOM 694 C CA . LYS A 1 91 ? -10.900 6.242 22.510 1.00 66.50 91 LYS A CA 1
ATOM 695 C C . LYS A 1 91 ? -12.304 6.472 23.093 1.00 66.50 91 LYS A C 1
ATOM 697 O O . LYS A 1 91 ? -12.431 7.035 24.175 1.00 66.50 91 LYS A O 1
ATOM 702 N N . ARG A 1 92 ? -13.367 6.052 22.392 1.00 61.91 92 ARG A N 1
ATOM 703 C CA . ARG A 1 92 ? -14.763 6.307 22.792 1.00 61.91 92 ARG A CA 1
ATOM 704 C C . ARG A 1 92 ? -15.434 5.176 23.579 1.00 61.91 92 ARG A C 1
ATOM 706 O O . ARG A 1 92 ? -16.374 5.483 24.309 1.00 61.91 92 ARG A O 1
ATOM 713 N N . LYS A 1 93 ? -15.016 3.904 23.466 1.00 56.16 93 LYS A N 1
ATOM 714 C CA . LYS A 1 93 ? -15.596 2.786 24.251 1.00 56.16 93 LYS A CA 1
ATOM 715 C C . LYS A 1 93 ? -14.590 1.641 24.503 1.00 56.16 93 LYS A C 1
ATOM 717 O O . LYS A 1 93 ? -14.440 0.785 23.633 1.00 56.16 93 LYS A O 1
ATOM 722 N N . PRO A 1 94 ? -14.015 1.509 25.717 1.00 56.91 94 PRO A N 1
ATOM 723 C CA . PRO A 1 94 ? -13.051 0.444 26.042 1.00 56.91 94 PRO A CA 1
ATOM 724 C C . PRO A 1 94 ? -13.655 -0.974 26.040 1.00 56.91 94 PRO A C 1
ATOM 726 O O . PRO A 1 94 ? -12.936 -1.960 25.946 1.00 56.91 94 PRO A O 1
ATOM 729 N N . ARG A 1 95 ? -14.989 -1.107 26.085 1.00 53.38 95 ARG A N 1
ATOM 730 C CA . ARG A 1 95 ? -15.690 -2.405 26.167 1.00 53.38 95 ARG A CA 1
ATOM 731 C C . ARG A 1 95 ? -15.597 -3.265 24.893 1.00 53.38 95 ARG A C 1
ATOM 733 O O . ARG A 1 95 ? -15.940 -4.438 24.943 1.00 53.38 95 ARG A O 1
ATOM 740 N N . PHE A 1 96 ? -15.138 -2.697 23.775 1.00 55.00 96 PHE A N 1
ATOM 741 C CA . PHE A 1 96 ? -14.948 -3.390 22.490 1.00 55.00 96 PHE A CA 1
ATOM 742 C C . PHE A 1 96 ? -13.505 -3.271 21.978 1.00 55.00 96 PHE A C 1
ATOM 744 O O . PHE A 1 96 ? -13.271 -3.197 20.771 1.00 55.00 96 PHE A O 1
ATOM 751 N N . LEU A 1 97 ? -12.544 -3.270 22.913 1.00 60.19 97 LEU A N 1
ATOM 752 C CA . LEU A 1 97 ? -11.100 -3.287 22.654 1.00 60.19 97 LEU A CA 1
ATOM 753 C C . LEU A 1 97 ? -10.719 -4.286 21.549 1.00 60.19 97 LEU A C 1
ATOM 755 O O . LEU A 1 97 ? -9.995 -3.918 20.639 1.00 60.19 97 LEU A O 1
ATOM 759 N N . SER A 1 98 ? -11.298 -5.494 21.558 1.00 62.69 98 SER A N 1
ATOM 760 C CA . SER A 1 98 ? -11.066 -6.540 20.546 1.00 62.69 98 SER A CA 1
ATOM 761 C C . SER A 1 98 ? -11.153 -6.035 19.096 1.00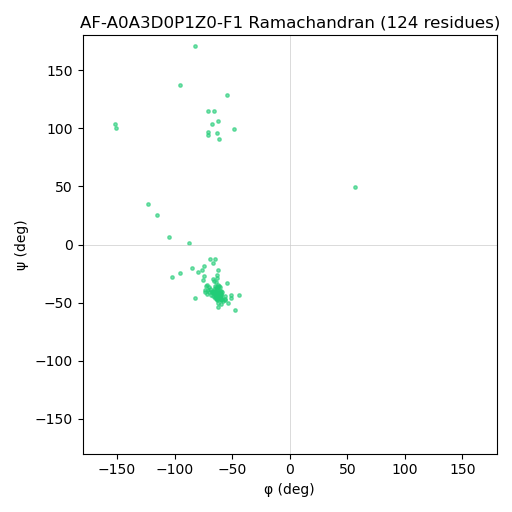 62.69 98 SER A C 1
ATOM 763 O O . SER A 1 98 ? -10.184 -6.169 18.358 1.00 62.69 98 SER A O 1
ATOM 765 N N . ILE A 1 99 ? -12.274 -5.428 18.687 1.00 65.44 99 ILE A N 1
ATOM 766 C CA . ILE A 1 99 ? -12.532 -5.103 17.271 1.00 65.44 99 ILE A CA 1
ATOM 767 C C . ILE A 1 99 ? -11.672 -3.916 16.821 1.00 65.44 99 ILE A C 1
ATOM 769 O O . ILE A 1 99 ? -11.139 -3.908 15.712 1.00 65.44 99 ILE A O 1
ATOM 773 N N . GLY A 1 100 ? -11.507 -2.921 17.697 1.00 62.44 100 GLY A N 1
ATOM 774 C CA . GLY A 1 100 ? -10.633 -1.779 17.435 1.00 62.44 100 GLY A CA 1
ATOM 775 C C . GLY A 1 100 ? -9.165 -2.190 17.317 1.00 62.44 100 GLY A C 1
ATOM 776 O O . GLY A 1 100 ? -8.477 -1.723 16.413 1.00 62.44 100 GLY A O 1
ATOM 777 N N . THR A 1 101 ? -8.702 -3.103 18.176 1.00 67.75 101 THR A N 1
ATOM 778 C CA . THR A 1 101 ? -7.335 -3.635 18.129 1.00 67.75 101 THR A CA 1
ATOM 779 C C . THR A 1 101 ? -7.104 -4.477 16.876 1.00 67.75 101 THR A C 1
ATO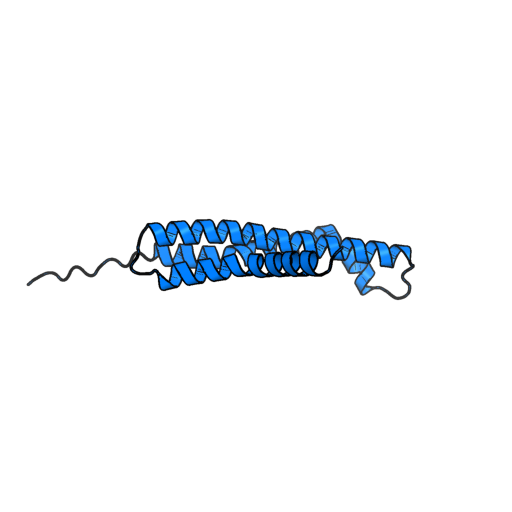M 781 O O . THR A 1 101 ? -6.073 -4.312 16.232 1.00 67.75 101 THR A O 1
ATOM 784 N N . THR A 1 102 ? -8.062 -5.314 16.458 1.00 71.25 102 THR A N 1
ATOM 785 C CA . THR A 1 102 ? -7.947 -6.063 15.193 1.00 71.25 102 THR A CA 1
ATOM 786 C C . THR A 1 102 ? -7.850 -5.124 13.988 1.00 71.25 102 THR A C 1
ATOM 788 O O . THR A 1 102 ? -6.998 -5.332 13.128 1.00 71.25 102 THR A O 1
ATOM 791 N N . ALA A 1 103 ? -8.653 -4.054 13.943 1.00 69.88 103 ALA A N 1
ATOM 792 C CA . ALA A 1 103 ? -8.572 -3.049 12.880 1.00 69.88 103 ALA A CA 1
ATOM 793 C C . ALA A 1 103 ? -7.238 -2.276 12.895 1.00 69.88 103 ALA A C 1
ATOM 795 O O . ALA A 1 103 ? -6.696 -1.965 11.836 1.00 69.88 103 ALA A O 1
ATOM 796 N N . LEU A 1 104 ? -6.678 -2.000 14.077 1.00 73.12 104 LEU A N 1
ATOM 797 C CA . LEU A 1 104 ? -5.337 -1.425 14.229 1.00 73.12 104 LEU A CA 1
ATOM 798 C C . LEU A 1 104 ? -4.259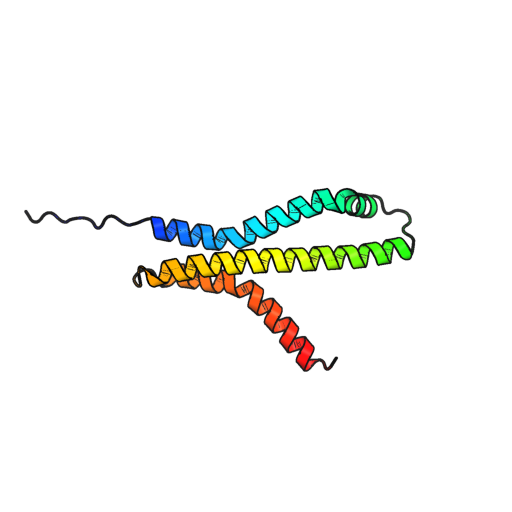 -2.347 13.669 1.00 73.12 104 LEU A C 1
ATOM 800 O O . LEU A 1 104 ? -3.480 -1.912 12.829 1.00 73.12 104 LEU A O 1
ATOM 804 N N . VAL A 1 105 ? -4.230 -3.609 14.104 1.00 77.38 105 VAL A N 1
ATOM 805 C CA . VAL A 1 105 ? -3.233 -4.596 13.658 1.00 77.38 105 VAL A CA 1
ATOM 806 C C . VAL A 1 105 ? -3.314 -4.795 12.148 1.00 77.38 105 VAL A C 1
ATOM 808 O O . VAL A 1 105 ? -2.284 -4.800 11.479 1.00 77.38 105 VAL A O 1
ATOM 811 N N . PHE A 1 106 ? -4.528 -4.881 11.600 1.00 77.19 106 PHE A N 1
ATOM 812 C CA . PHE A 1 106 ? -4.738 -5.012 10.162 1.00 77.19 106 PHE A CA 1
ATOM 813 C C . PHE A 1 106 ? -4.174 -3.820 9.380 1.00 77.19 106 PHE A C 1
ATOM 815 O O . PHE A 1 106 ? -3.446 -4.012 8.413 1.00 77.19 106 PHE A O 1
ATOM 822 N N . ASN A 1 107 ? -4.445 -2.589 9.821 1.00 76.06 107 ASN A N 1
ATOM 823 C CA . ASN A 1 107 ? -3.911 -1.397 9.163 1.00 76.06 107 ASN A CA 1
ATOM 824 C C . ASN A 1 107 ? -2.413 -1.162 9.452 1.00 76.06 107 ASN A C 1
ATOM 826 O O . ASN A 1 107 ? -1.754 -0.445 8.711 1.00 76.06 107 ASN A O 1
ATOM 830 N N . LEU A 1 108 ? -1.844 -1.761 10.501 1.00 77.00 108 LEU A N 1
ATOM 831 C CA . LEU A 1 108 ? -0.398 -1.754 10.763 1.00 77.00 108 LEU A CA 1
ATOM 832 C C . LEU A 1 108 ? 0.359 -2.785 9.913 1.00 77.00 108 LEU A C 1
ATOM 834 O O . LEU A 1 108 ? 1.550 -2.609 9.660 1.00 77.00 108 LEU A O 1
ATOM 838 N N . PHE A 1 109 ? -0.318 -3.836 9.443 1.00 78.56 109 PHE A N 1
ATOM 839 C CA . PHE A 1 109 ? 0.279 -4.925 8.665 1.00 78.56 109 PHE A CA 1
ATOM 840 C C . PHE A 1 109 ? 1.121 -4.462 7.460 1.00 78.56 109 PHE A C 1
ATOM 842 O O . PHE A 1 109 ? 2.260 -4.919 7.329 1.00 78.56 109 PHE A O 1
ATOM 849 N N . PRO A 1 110 ? 0.665 -3.509 6.624 1.00 71.56 110 PRO A N 1
ATOM 850 C CA . PRO A 1 110 ? 1.449 -3.033 5.484 1.00 71.56 110 PRO A CA 1
ATOM 851 C C . PRO A 1 110 ? 2.758 -2.348 5.900 1.00 71.56 110 PRO A C 1
ATOM 853 O O . PRO A 1 110 ? 3.754 -2.425 5.184 1.00 71.56 110 PRO A O 1
ATOM 856 N N . PHE A 1 111 ? 2.791 -1.731 7.085 1.00 74.88 111 PHE A N 1
ATOM 857 C CA . PHE A 1 111 ? 3.984 -1.070 7.616 1.00 74.88 111 PHE A CA 1
ATOM 858 C C . PHE A 1 111 ? 5.022 -2.066 8.134 1.00 74.88 111 PHE A C 1
ATOM 860 O O . PHE A 1 111 ? 6.214 -1.795 8.020 1.00 74.88 111 PHE A O 1
ATOM 867 N N . PHE A 1 112 ? 4.608 -3.235 8.637 1.00 76.69 112 PHE A N 1
ATOM 868 C CA . PHE A 1 112 ? 5.547 -4.299 9.013 1.00 76.69 112 PHE A CA 1
ATOM 869 C C . PHE A 1 112 ? 6.312 -4.840 7.802 1.00 76.69 112 PHE A C 1
ATOM 871 O O . PHE A 1 112 ? 7.504 -5.117 7.915 1.00 76.69 112 PHE A O 1
ATOM 878 N N . GLY A 1 113 ? 5.661 -4.934 6.637 1.00 72.62 113 GLY A N 1
ATOM 879 C CA . GLY A 1 113 ? 6.327 -5.305 5.386 1.00 72.62 113 GLY A CA 1
ATOM 880 C C . GLY A 1 113 ? 7.403 -4.294 4.978 1.00 72.62 113 GLY A C 1
ATOM 881 O O . GLY A 1 113 ? 8.532 -4.681 4.685 1.00 72.62 113 GLY A O 1
ATOM 882 N N . VAL A 1 114 ? 7.086 -2.996 5.037 1.00 71.50 114 VAL A N 1
ATOM 883 C CA . VAL A 1 114 ? 8.053 -1.916 4.759 1.00 71.50 114 VAL A CA 1
ATOM 884 C C . VAL A 1 114 ? 9.199 -1.925 5.775 1.00 71.50 114 VAL A C 1
ATOM 886 O O . VAL A 1 114 ? 10.363 -1.867 5.387 1.00 71.50 114 VAL A O 1
ATOM 889 N N . LEU A 1 115 ? 8.889 -2.063 7.067 1.00 75.56 115 LEU A N 1
ATOM 890 C CA . LEU A 1 115 ? 9.885 -2.134 8.136 1.00 75.56 115 LEU A CA 1
ATOM 891 C C . LEU A 1 115 ? 10.832 -3.327 7.949 1.00 75.56 115 LEU A C 1
ATOM 893 O O . LEU A 1 115 ? 12.039 -3.171 8.098 1.00 75.56 115 LEU A O 1
ATOM 897 N N . TRP A 1 116 ? 10.311 -4.499 7.578 1.00 78.56 116 TRP A N 1
ATOM 898 C CA . TRP A 1 116 ? 11.123 -5.682 7.285 1.00 78.56 116 TRP A CA 1
ATOM 899 C C . TRP A 1 116 ? 12.074 -5.456 6.108 1.00 78.56 116 TRP A C 1
ATOM 901 O O . TRP A 1 116 ? 13.246 -5.822 6.189 1.00 78.56 116 TRP A O 1
ATOM 911 N N . VAL A 1 117 ? 11.594 -4.832 5.028 1.00 76.00 117 VAL A N 1
ATOM 912 C CA . VAL A 1 117 ? 12.432 -4.493 3.868 1.00 76.00 117 VAL A CA 1
ATOM 913 C C . VAL A 1 117 ? 13.541 -3.519 4.264 1.00 76.00 117 VAL A C 1
ATOM 915 O O . VAL A 1 117 ? 14.690 -3.748 3.895 1.00 76.00 117 VAL A O 1
ATOM 918 N N . ILE A 1 118 ? 13.233 -2.491 5.061 1.00 74.62 118 ILE A N 1
ATOM 919 C CA . ILE A 1 118 ? 14.228 -1.536 5.573 1.00 74.62 118 ILE A CA 1
ATOM 920 C C . ILE A 1 118 ? 15.263 -2.250 6.450 1.00 74.62 118 ILE A C 1
ATOM 922 O O . ILE A 1 118 ? 16.458 -2.111 6.212 1.00 74.62 118 ILE A O 1
ATOM 926 N N . LEU A 1 119 ? 14.825 -3.055 7.422 1.00 77.38 119 LEU A N 1
ATOM 927 C CA . LEU A 1 119 ? 15.719 -3.788 8.326 1.00 77.38 119 LEU A CA 1
ATOM 928 C C . LEU A 1 119 ? 16.607 -4.783 7.575 1.00 77.38 119 LEU A C 1
ATOM 930 O O . LEU A 1 119 ? 17.795 -4.905 7.872 1.00 77.38 119 LEU A O 1
ATOM 934 N N . ARG A 1 120 ? 16.054 -5.477 6.575 1.00 77.75 120 ARG A N 1
ATOM 935 C CA . ARG A 1 120 ? 16.830 -6.363 5.707 1.00 77.75 120 ARG A CA 1
ATOM 936 C C . ARG A 1 120 ? 17.836 -5.567 4.882 1.00 77.75 120 ARG A C 1
ATOM 938 O O . ARG A 1 120 ? 18.987 -5.977 4.848 1.00 77.75 120 ARG A O 1
ATOM 945 N N . GLY A 1 121 ? 17.421 -4.445 4.292 1.00 69.88 121 GLY A N 1
ATOM 946 C CA . GLY A 1 121 ? 18.274 -3.529 3.531 1.00 69.88 121 GLY A CA 1
ATOM 947 C C . GLY A 1 121 ? 19.462 -3.021 4.348 1.00 69.88 121 GLY A C 1
ATOM 948 O O . GLY A 1 121 ? 20.601 -3.120 3.897 1.00 69.88 121 GLY A O 1
ATOM 949 N N . MET A 1 122 ? 19.202 -2.589 5.586 1.00 68.12 122 MET A N 1
ATOM 950 C CA . MET A 1 122 ? 20.221 -2.151 6.546 1.00 68.12 122 MET A CA 1
ATOM 951 C C . MET A 1 122 ? 21.191 -3.277 6.933 1.00 68.12 122 MET A C 1
ATOM 953 O O . MET A 1 122 ? 22.388 -3.034 7.049 1.00 68.12 122 MET A O 1
ATOM 957 N N . ASN A 1 123 ? 20.704 -4.512 7.095 1.00 69.50 123 ASN A N 1
ATOM 958 C CA . ASN A 1 123 ? 21.557 -5.672 7.386 1.00 69.50 123 ASN A CA 1
ATOM 959 C C . ASN A 1 123 ? 22.320 -6.198 6.160 1.00 69.50 123 ASN A C 1
ATOM 961 O O . ASN A 1 123 ? 23.319 -6.893 6.325 1.00 69.50 123 ASN A O 1
ATOM 965 N N . SER A 1 124 ? 21.857 -5.907 4.943 1.00 62.59 124 SER A N 1
ATOM 966 C CA . SER A 1 124 ? 22.506 -6.343 3.701 1.00 62.59 124 SER A CA 1
ATOM 967 C C . SER A 1 124 ? 23.591 -5.397 3.180 1.00 62.59 124 SER A C 1
ATOM 969 O O . SER A 1 124 ? 24.174 -5.707 2.147 1.00 62.59 124 SER A O 1
ATOM 971 N N . GLY A 1 125 ? 23.888 -4.295 3.882 1.00 52.84 125 GLY A N 1
ATOM 972 C CA . GLY A 1 125 ? 25.080 -3.475 3.634 1.00 52.84 125 GLY A CA 1
ATOM 973 C C . GLY A 1 125 ? 25.216 -2.948 2.203 1.00 52.84 125 GLY A C 1
ATOM 974 O O . GLY A 1 125 ? 26.274 -3.120 1.602 1.00 52.84 125 GLY A O 1
ATOM 975 N N . TRP A 1 126 ? 24.152 -2.346 1.664 1.00 45.47 126 TRP A N 1
ATOM 976 C CA . TRP A 1 126 ? 24.260 -1.447 0.508 1.00 45.47 126 TRP A CA 1
ATOM 977 C C . TRP A 1 126 ? 24.664 -0.048 0.967 1.00 45.47 126 TRP A C 1
ATOM 979 O O . TRP A 1 126 ? 24.118 0.397 2.005 1.00 45.47 126 TRP A O 1
#

pLDDT: mean 73.02, std 11.93, range [40.09, 88.75]

Secondary structure (DSSP, 8-state):
----------THHHHHHHHHHHHHHHHHHHHHHHHHHHTHHHHHHHHS-SS--HHHHHHHHHHHHHHHHHHHHHHHHHHHHHHHHHHHHHHH-GGGHHHHHHHHHHHHHHHHHHHHHHHHHHHTT-